Protein AF-A0AAQ0LYF4-F1 (afdb_monomer)

Solvent-accessible surface area (backbone atoms only — not comparable to full-atom values): 6355 Å² total; per-residue (Å²): 109,50,75,79,34,55,61,40,27,56,56,36,51,66,41,82,61,72,80,40,29,53,54,34,23,83,49,34,44,68,69,72,62,56,69,86,98,55,64,65,44,83,43,54,79,86,50,83,75,67,87,96,48,44,72,29,62,77,80,70,81,93,51,25,68,44,48,72,76,64,66,37,85,81,45,81,86,68,48,72,68,57,43,51,50,52,53,52,49,51,54,54,39,50,55,51,40,50,56,53,56,64,74,72,108

InterPro domains:
  IPR029058 Alpha/Beta hydrolase fold [G3DSA:3.40.50.1820] (1-105)
  IPR056304 Lipase-like, C-terminal domain [PF24708] (1-102)

Foldseek 3Di:
DQPVLVVQLVVQLPDPPNQRNPAQRNGGPVRVFDDPPFAEDADELPDQDDPRGHHGYDDDPPHHPVLLVPPSPVDPVRDPVNNVVVVVSVVSSVVSVVVVVVVVD

Organism: Staphylococcus xylosus (NCBI:txid1288)

Nearest PDB structures (foldseek):
  2hih-assembly1_A  TM=9.660E-01  e=9.471E-07  Staphylococcus hyicus
  6ksl-assembly1_B  TM=9.551E-01  e=8.866E-07  Staphylococcus aureus
  8s9r-assembly1_A  TM=9.690E-01  e=1.317E-06  Staphylococcus aureus USA100-CA-126
  8yib-assembly1_B  TM=9.689E-01  e=2.089E-06  Staphylococcus aureus

Secondary structure (DSSP, 8-state):
--TTHHHHHHHHTT-SSGGGS-BSSSSBHHHHH--TTS-EEE--TTSPP-TTSEEEPPP-TT--TTGGGT--TT-TTS-HHHHHHHHHHHHHHHHHHHHHHHHT-

Radius of gyration: 16.12 Å; Cα contacts (8 Å, |Δi|>4): 117; chains: 1; bounding box: 36×20×46 Å

Structure (mmCIF, N/CA/C/O backbone):
data_AF-A0AAQ0LYF4-F1
#
_entry.id   AF-A0AAQ0LYF4-F1
#
loop_
_atom_site.group_PDB
_atom_site.id
_atom_site.type_symbol
_atom_site.label_atom_id
_atom_site.label_alt_id
_atom_site.label_comp_id
_atom_site.label_asym_id
_atom_site.label_entity_id
_atom_site.label_seq_id
_atom_site.pdbx_PDB_ins_code
_atom_site.Cartn_x
_atom_site.Cartn_y
_atom_site.Cartn_z
_atom_site.occupancy
_atom_site.B_iso_or_equiv
_atom_site.auth_seq_id
_atom_site.auth_comp_id
_atom_site.auth_asym_id
_atom_site.auth_atom_id
_atom_site.pdbx_PDB_model_num
ATOM 1 N N . MET A 1 1 ? 9.386 0.848 -11.467 1.00 80.38 1 MET A N 1
ATOM 2 C CA . MET A 1 1 ? 9.029 -0.467 -12.052 1.00 80.38 1 MET A CA 1
ATOM 3 C C . MET A 1 1 ? 10.237 -1.364 -12.086 1.00 80.38 1 MET A C 1
ATOM 5 O O . MET A 1 1 ? 11.006 -1.337 -13.056 1.00 80.38 1 MET A O 1
ATOM 9 N N . PHE A 1 2 ? 10.320 -2.175 -11.037 1.00 86.56 2 PHE A N 1
ATOM 10 C CA . PHE A 1 2 ? 11.304 -3.215 -10.814 1.00 86.56 2 PHE A CA 1
ATOM 11 C C . PHE A 1 2 ? 11.516 -4.042 -12.080 1.00 86.56 2 PHE A C 1
ATOM 13 O O . PHE A 1 2 ? 10.563 -4.501 -12.716 1.00 86.56 2 PHE A O 1
ATOM 20 N N . ALA A 1 3 ? 12.776 -4.193 -12.497 1.00 84.56 3 ALA A N 1
ATOM 21 C CA . ALA A 1 3 ? 13.104 -4.676 -13.839 1.00 84.56 3 ALA A CA 1
ATOM 22 C C . ALA A 1 3 ? 12.448 -6.029 -14.206 1.00 84.56 3 ALA A C 1
ATOM 24 O O . ALA A 1 3 ? 11.894 -6.113 -15.306 1.00 84.56 3 ALA A O 1
ATOM 25 N N . PRO A 1 4 ? 12.404 -7.045 -13.318 1.00 86.88 4 PRO A N 1
ATOM 26 C CA . PRO A 1 4 ? 11.669 -8.289 -13.568 1.00 86.88 4 PRO A 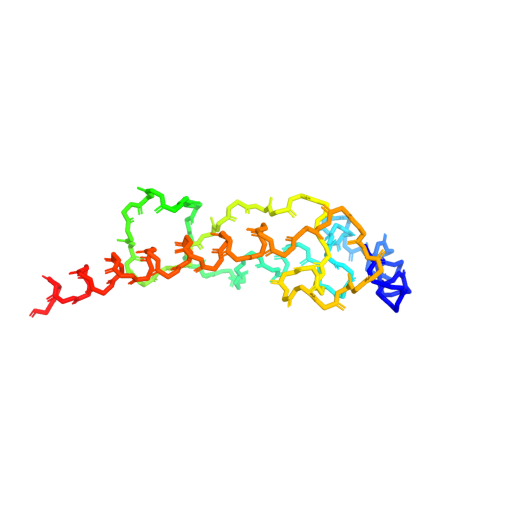CA 1
ATOM 27 C C . PRO A 1 4 ? 10.169 -8.099 -13.838 1.00 86.88 4 PRO A C 1
ATOM 29 O O . PRO A 1 4 ? 9.587 -8.815 -14.654 1.00 86.88 4 PRO A O 1
ATOM 32 N N . PHE A 1 5 ? 9.531 -7.111 -13.209 1.00 90.31 5 PHE A N 1
ATOM 33 C CA . PHE A 1 5 ? 8.098 -6.867 -13.365 1.00 90.31 5 PHE A CA 1
ATOM 34 C C . PHE A 1 5 ? 7.728 -6.226 -14.691 1.00 90.31 5 PHE A C 1
ATOM 36 O O . PHE A 1 5 ? 6.579 -6.343 -15.093 1.00 90.31 5 PHE A O 1
ATOM 43 N N . LYS A 1 6 ? 8.677 -5.656 -15.441 1.00 87.88 6 LYS A N 1
ATOM 44 C CA . LYS A 1 6 ? 8.397 -5.146 -16.793 1.00 87.88 6 LYS A CA 1
ATOM 45 C C . LYS A 1 6 ? 7.861 -6.237 -17.726 1.00 87.88 6 LYS A C 1
ATOM 47 O O . LYS A 1 6 ? 6.993 -5.968 -18.552 1.00 87.88 6 LYS A O 1
ATOM 52 N N . ILE A 1 7 ? 8.349 -7.473 -17.591 1.00 89.25 7 ILE A N 1
ATOM 53 C CA . ILE A 1 7 ? 7.876 -8.612 -18.394 1.00 89.25 7 ILE A CA 1
ATOM 54 C C . ILE A 1 7 ? 6.433 -8.964 -18.013 1.00 89.25 7 ILE A C 1
ATOM 56 O O . ILE A 1 7 ? 5.586 -9.121 -18.893 1.00 89.25 7 ILE A O 1
ATOM 60 N N . LEU A 1 8 ? 6.145 -9.036 -16.710 1.00 89.12 8 LEU A N 1
ATOM 61 C CA . LEU A 1 8 ? 4.805 -9.330 -16.195 1.00 89.12 8 LEU A CA 1
ATOM 62 C C . LEU A 1 8 ? 3.809 -8.215 -16.533 1.00 89.12 8 LEU A C 1
ATOM 64 O O . LEU A 1 8 ? 2.722 -8.505 -17.022 1.00 89.12 8 LEU A O 1
ATOM 68 N N . ALA A 1 9 ? 4.213 -6.952 -16.398 1.00 88.75 9 ALA A N 1
ATOM 69 C CA . ALA A 1 9 ? 3.415 -5.787 -16.761 1.00 88.75 9 ALA A CA 1
ATOM 70 C C . ALA A 1 9 ? 3.011 -5.817 -18.239 1.00 88.75 9 ALA A C 1
ATOM 72 O O . ALA A 1 9 ? 1.861 -5.553 -18.573 1.00 88.75 9 ALA A O 1
ATOM 73 N N . ASN A 1 10 ? 3.930 -6.196 -19.135 1.00 90.19 10 ASN A N 1
ATOM 74 C CA . ASN A 1 10 ? 3.622 -6.346 -20.558 1.00 90.19 10 ASN A CA 1
ATOM 75 C C . ASN A 1 10 ? 2.616 -7.476 -20.826 1.00 90.19 10 ASN A C 1
ATOM 77 O O . ASN A 1 10 ? 1.808 -7.366 -21.748 1.00 90.19 10 ASN A O 1
ATOM 81 N N . LEU A 1 11 ? 2.662 -8.562 -20.048 1.00 88.75 11 LEU A N 1
ATOM 82 C CA . LEU A 1 11 ? 1.691 -9.652 -20.144 1.00 88.75 11 LEU A CA 1
ATOM 83 C C . LEU A 1 11 ? 0.311 -9.206 -19.639 1.00 88.75 11 LEU A C 1
ATOM 85 O O . LEU A 1 11 ? -0.686 -9.406 -20.332 1.00 88.75 11 LEU A O 1
ATOM 89 N N . VAL A 1 12 ? 0.262 -8.562 -18.471 1.00 86.88 12 VAL A N 1
ATOM 90 C CA . VAL A 1 12 ? -0.962 -8.000 -17.882 1.00 86.88 12 VAL A CA 1
ATOM 91 C C . VAL A 1 12 ? -1.578 -6.946 -18.808 1.00 86.88 12 VAL A C 1
ATOM 93 O O . VAL A 1 12 ? -2.767 -7.001 -19.112 1.00 86.88 12 VAL A O 1
ATOM 96 N N . GLY A 1 13 ? -0.762 -6.057 -19.373 1.00 88.00 13 GLY A N 1
ATOM 97 C CA . GLY A 1 13 ? -1.187 -4.997 -20.290 1.00 88.00 13 GLY A CA 1
ATOM 98 C C . GLY A 1 13 ? -1.773 -5.484 -21.621 1.00 88.00 13 GLY A C 1
ATOM 99 O O . GLY A 1 13 ? -2.342 -4.691 -22.367 1.00 88.00 13 GLY A O 1
ATOM 100 N N . ARG A 1 14 ? -1.671 -6.781 -21.932 1.00 91.06 14 ARG A N 1
ATOM 101 C CA . ARG A 1 14 ? -2.287 -7.412 -23.114 1.00 91.06 14 ARG A CA 1
ATOM 102 C C . ARG A 1 14 ? -3.570 -8.176 -22.792 1.00 91.06 14 ARG A C 1
ATOM 104 O O . ARG A 1 14 ? -4.192 -8.719 -23.704 1.00 91.06 14 ARG A O 1
ATOM 111 N N . GLN A 1 15 ? -3.966 -8.236 -21.521 1.00 87.88 15 GLN A N 1
ATOM 112 C CA . GLN A 1 15 ? -5.179 -8.928 -21.102 1.00 87.88 15 GLN A CA 1
ATOM 113 C C . GLN A 1 15 ? -6.424 -8.245 -21.681 1.00 87.88 15 GLN A C 1
ATOM 115 O O . GLN A 1 15 ? -6.489 -7.021 -21.848 1.00 87.88 15 GLN A O 1
ATOM 120 N N . ASN A 1 16 ? -7.429 -9.068 -21.971 1.00 88.19 16 ASN A N 1
ATOM 121 C CA . ASN A 1 16 ? -8.785 -8.625 -22.245 1.00 88.19 16 ASN A CA 1
ATOM 122 C C . ASN A 1 16 ? -9.697 -9.110 -21.108 1.00 88.19 16 ASN A C 1
ATOM 124 O O . ASN A 1 16 ? -9.541 -10.248 -20.666 1.00 88.19 16 ASN A O 1
ATOM 128 N N . PRO A 1 17 ? -10.672 -8.296 -20.667 1.00 91.56 17 PRO A N 1
ATOM 129 C CA . PRO A 1 17 ? -10.997 -6.960 -21.180 1.00 91.56 17 PRO A CA 1
ATOM 130 C C . PRO A 1 17 ? -9.998 -5.870 -20.748 1.00 91.56 17 PRO A C 1
ATOM 132 O O . PRO A 1 17 ? -9.250 -6.050 -19.792 1.00 91.56 17 PRO A O 1
ATOM 135 N N . GLU A 1 18 ? -10.015 -4.721 -21.437 1.00 91.62 18 GLU A N 1
ATOM 136 C CA . GLU A 1 18 ? -9.089 -3.591 -21.217 1.00 91.62 18 GLU A CA 1
ATOM 137 C C . GLU A 1 18 ? -9.024 -3.109 -19.759 1.00 91.62 18 GLU A C 1
ATOM 139 O O . GLU A 1 18 ? -7.965 -2.696 -19.294 1.00 91.62 18 GLU A O 1
ATOM 144 N N . SER A 1 19 ? -10.109 -3.278 -18.996 1.00 91.19 19 SER A N 1
ATOM 145 C CA . SER A 1 19 ? -10.158 -2.963 -17.562 1.00 91.19 19 SER A CA 1
ATOM 146 C C . SER A 1 19 ? -9.140 -3.722 -16.693 1.00 91.19 19 SER A C 1
ATOM 148 O O . SER A 1 19 ? -9.035 -3.433 -15.508 1.00 91.19 19 SER A O 1
ATOM 150 N N . TRP A 1 20 ? -8.464 -4.743 -17.229 1.00 93.56 20 TRP A N 1
ATOM 151 C CA . TRP A 1 20 ? -7.448 -5.540 -16.525 1.00 93.56 20 TRP A CA 1
ATOM 152 C C . TRP A 1 20 ? -6.007 -5.146 -16.855 1.00 93.56 20 TRP A C 1
ATOM 154 O O . TRP A 1 20 ? -5.082 -5.756 -16.328 1.00 93.56 20 TRP A O 1
ATOM 164 N N . ARG A 1 21 ? -5.800 -4.164 -17.738 1.00 93.31 21 ARG A N 1
ATOM 165 C CA . ARG A 1 21 ? -4.465 -3.827 -18.245 1.00 93.31 21 ARG A CA 1
ATOM 166 C C . ARG A 1 21 ? -3.659 -2.924 -17.309 1.00 93.31 21 ARG A C 1
ATOM 168 O O . ARG A 1 21 ? -2.435 -2.978 -17.346 1.00 93.31 21 ARG A O 1
ATOM 175 N N . GLU A 1 22 ? -4.319 -2.098 -16.493 1.00 93.25 22 GLU A N 1
ATOM 176 C CA . GLU A 1 22 ? -3.654 -1.281 -15.464 1.00 93.25 22 GLU A CA 1
ATOM 177 C C . GLU A 1 22 ? -3.311 -2.156 -14.252 1.00 93.25 22 GLU A C 1
ATOM 179 O O . GLU A 1 22 ? -4.137 -2.958 -13.815 1.00 93.25 22 GLU A O 1
ATOM 184 N N . GLY A 1 23 ? -2.106 -2.000 -13.700 1.00 93.44 23 GLY A N 1
ATOM 185 C CA . GLY A 1 23 ? -1.619 -2.782 -12.566 1.00 93.44 23 GLY A CA 1
ATOM 186 C C . GLY A 1 23 ? -0.243 -2.333 -12.083 1.00 93.44 23 GLY A C 1
ATOM 187 O O . GLY A 1 23 ? 0.365 -1.427 -12.652 1.00 93.44 23 GLY A O 1
ATOM 188 N N . ASP A 1 24 ? 0.255 -2.992 -11.046 1.00 94.94 24 ASP A N 1
ATOM 189 C CA . ASP A 1 24 ? 1.526 -2.682 -10.373 1.00 94.94 24 ASP A CA 1
ATOM 190 C C . ASP A 1 24 ? 2.713 -3.519 -10.897 1.00 94.94 24 ASP A C 1
ATOM 192 O O . ASP A 1 24 ? 3.791 -3.560 -10.302 1.00 94.94 24 ASP A O 1
ATOM 196 N N . GLY A 1 25 ? 2.517 -4.181 -12.040 1.00 93.75 25 GLY A N 1
ATOM 197 C CA . GLY A 1 25 ? 3.443 -5.132 -12.641 1.00 93.75 25 GLY A CA 1
ATOM 198 C C . GLY A 1 25 ? 2.836 -6.534 -12.667 1.00 93.75 25 GLY A C 1
ATOM 199 O O . GLY A 1 25 ? 2.264 -6.913 -13.690 1.00 93.75 25 GLY A O 1
ATOM 200 N N . PRO A 1 26 ? 2.953 -7.315 -11.581 1.00 93.38 26 PRO A N 1
ATOM 201 C CA . PRO A 1 26 ? 2.362 -8.645 -11.489 1.00 93.38 26 PRO A CA 1
ATOM 202 C C . PRO A 1 26 ? 0.843 -8.640 -11.267 1.00 93.38 26 PRO A C 1
ATOM 204 O O . PRO A 1 26 ? 0.181 -9.581 -11.708 1.00 93.38 26 PRO A O 1
ATOM 207 N N . VAL A 1 27 ? 0.279 -7.627 -10.596 1.00 94.38 27 VAL A N 1
ATOM 208 C CA . VAL A 1 27 ? -1.127 -7.632 -10.172 1.00 94.38 27 VAL A CA 1
ATOM 209 C C . VAL A 1 27 ? -1.925 -6.551 -10.914 1.00 94.38 27 VAL A C 1
ATOM 211 O O . VAL A 1 27 ? -1.586 -5.367 -10.854 1.00 94.38 27 VAL A O 1
ATOM 214 N N . PRO A 1 28 ? -3.022 -6.915 -11.606 1.00 95.31 28 PRO A N 1
ATOM 215 C CA . PRO A 1 28 ? -3.964 -5.943 -12.153 1.00 95.31 28 PRO A CA 1
ATOM 216 C C . PRO A 1 28 ? -4.610 -5.104 -11.045 1.00 95.31 28 PRO A C 1
ATOM 218 O O . PRO A 1 28 ? -5.068 -5.657 -10.044 1.00 95.31 28 PRO A O 1
ATOM 221 N N . LEU A 1 29 ? -4.761 -3.794 -11.254 1.00 95.44 29 LEU A N 1
ATOM 222 C CA . LEU A 1 29 ? -5.353 -2.863 -10.287 1.00 95.44 29 LEU A CA 1
ATOM 223 C C . LEU A 1 29 ? -6.726 -3.351 -9.822 1.00 95.44 29 L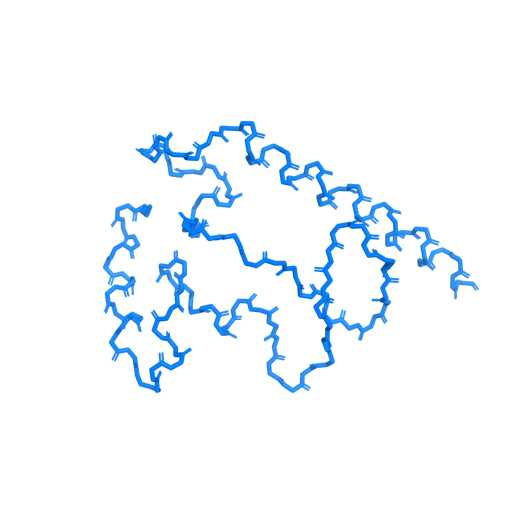EU A C 1
ATOM 225 O O . LEU A 1 29 ? -6.984 -3.429 -8.628 1.00 95.44 29 LEU A O 1
ATOM 229 N N . LYS A 1 30 ? -7.571 -3.789 -10.760 1.00 94.00 30 LYS A N 1
ATOM 230 C CA . LYS A 1 30 ? -8.901 -4.339 -10.469 1.00 94.00 30 LYS A CA 1
ATOM 231 C C . LYS A 1 30 ? -8.874 -5.514 -9.480 1.00 94.00 30 LYS A C 1
ATOM 233 O O . LYS A 1 30 ? -9.834 -5.696 -8.742 1.00 94.00 30 LYS A O 1
ATOM 238 N N . SER A 1 31 ? -7.792 -6.295 -9.466 1.00 95.25 31 SER A N 1
ATOM 239 C CA . SER A 1 31 ? -7.588 -7.399 -8.523 1.00 95.25 31 SER A CA 1
ATOM 240 C C . SER A 1 31 ? -7.054 -6.940 -7.164 1.00 95.25 31 SER A C 1
ATOM 242 O O . SER A 1 31 ? -7.275 -7.634 -6.177 1.00 95.25 31 SER A O 1
ATOM 244 N N . GLY A 1 32 ? -6.329 -5.820 -7.109 1.00 95.31 32 GLY A N 1
ATOM 245 C CA . GLY A 1 32 ? -5.706 -5.302 -5.889 1.00 95.31 32 GLY A CA 1
ATOM 246 C C . GLY A 1 32 ? -6.630 -4.463 -5.000 1.00 95.31 32 GLY A C 1
ATOM 247 O O . GLY A 1 32 ? -6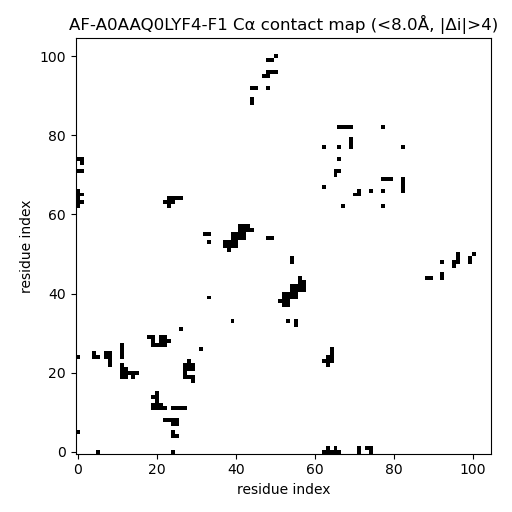.262 -4.180 -3.866 1.00 95.31 32 GLY A O 1
ATOM 248 N N . LEU A 1 33 ? -7.813 -4.063 -5.486 1.00 96.69 33 LEU A N 1
ATOM 249 C CA . LEU A 1 33 ? -8.740 -3.209 -4.729 1.00 96.69 33 LEU A CA 1
ATOM 250 C C . LEU A 1 33 ? -9.484 -3.980 -3.628 1.00 96.69 33 LEU A C 1
ATOM 252 O O . LEU A 1 33 ? -9.423 -3.612 -2.459 1.00 96.69 33 LEU A O 1
ATOM 256 N N . TYR A 1 34 ? -10.224 -5.026 -4.004 1.00 97.50 34 TYR A N 1
ATOM 257 C CA . TYR A 1 34 ? -11.007 -5.873 -3.098 1.00 97.50 34 TYR A CA 1
ATOM 258 C C . TYR A 1 34 ? -11.500 -7.133 -3.839 1.00 97.50 34 TYR A C 1
ATOM 260 O O . TYR A 1 34 ? -11.576 -7.138 -5.072 1.00 97.50 34 TYR A O 1
ATOM 268 N N . PRO A 1 35 ? -11.891 -8.209 -3.130 1.00 97.38 35 PRO A N 1
ATOM 269 C CA . PRO A 1 35 ? -12.480 -9.388 -3.763 1.00 97.38 35 PRO A CA 1
ATOM 270 C C . PRO A 1 35 ? -13.868 -9.099 -4.354 1.00 97.38 35 PRO A C 1
ATOM 272 O O . PRO A 1 35 ? -14.724 -8.505 -3.697 1.00 97.38 35 PRO A O 1
ATOM 275 N N . PHE A 1 36 ? -14.138 -9.583 -5.569 1.00 95.50 36 PHE A N 1
ATOM 276 C CA . PHE A 1 36 ? -15.421 -9.353 -6.244 1.00 95.50 36 PHE A CA 1
ATOM 277 C C . PHE A 1 36 ? -16.630 -9.796 -5.406 1.00 95.50 36 PHE A C 1
ATOM 279 O O . PHE A 1 36 ? -16.603 -10.827 -4.730 1.00 95.50 36 PHE A O 1
ATOM 286 N N . ASN A 1 37 ? -17.719 -9.025 -5.502 1.00 95.81 37 ASN A N 1
ATOM 287 C CA . ASN A 1 37 ? -18.985 -9.252 -4.794 1.00 95.81 37 ASN A CA 1
ATOM 288 C C . ASN A 1 37 ? -18.876 -9.218 -3.256 1.00 95.81 37 ASN A C 1
ATOM 290 O O . ASN A 1 37 ? -19.734 -9.771 -2.566 1.00 95.81 37 ASN A O 1
ATOM 294 N N . LYS A 1 38 ? -17.830 -8.593 -2.701 1.00 97.75 38 LYS A N 1
ATOM 295 C CA . LYS A 1 38 ? -17.709 -8.323 -1.263 1.00 97.75 38 LYS A CA 1
ATOM 296 C C . LYS A 1 38 ? -18.045 -6.860 -0.944 1.00 97.75 38 LYS A C 1
ATOM 298 O O . LYS A 1 38 ? -17.798 -5.988 -1.783 1.00 97.75 38 LYS A O 1
ATOM 303 N N . PRO A 1 39 ? -18.623 -6.586 0.244 1.00 98.00 39 PRO A N 1
ATOM 304 C CA . PRO A 1 39 ? -18.902 -5.222 0.672 1.00 98.00 39 PRO A CA 1
ATOM 305 C C . PRO A 1 39 ? -17.589 -4.448 0.783 1.00 98.00 39 PRO A C 1
ATOM 307 O O . PRO A 1 39 ? -16.615 -4.941 1.355 1.00 98.00 39 PRO A O 1
ATOM 310 N N . HIS A 1 40 ? -17.568 -3.253 0.210 1.00 97.69 40 HIS A N 1
ATOM 311 C CA . HIS A 1 40 ? -16.401 -2.387 0.180 1.00 97.69 40 HIS A CA 1
ATOM 312 C C . HIS A 1 40 ? -16.841 -0.926 0.198 1.00 97.69 40 HIS A C 1
ATOM 314 O O . HIS A 1 40 ? -17.987 -0.608 -0.131 1.00 97.69 40 HIS A O 1
ATOM 320 N N . LYS A 1 41 ? -15.921 -0.050 0.587 1.00 97.94 41 LYS A N 1
ATOM 321 C CA . LYS A 1 41 ? -16.116 1.395 0.605 1.00 97.94 41 LYS A CA 1
ATOM 322 C C . LYS A 1 41 ? -14.776 2.078 0.382 1.00 97.94 41 LYS A C 1
ATOM 324 O O . LYS A 1 41 ? -13.785 1.674 0.986 1.00 97.94 41 LYS A O 1
ATOM 329 N N . ASP A 1 42 ? -14.763 3.112 -0.448 1.00 98.00 42 ASP A N 1
ATOM 330 C CA . ASP A 1 42 ? -13.586 3.963 -0.600 1.00 98.00 42 ASP A CA 1
ATOM 331 C C . ASP A 1 42 ? -13.372 4.774 0.683 1.00 98.00 42 ASP A C 1
ATOM 333 O O . ASP A 1 42 ? -14.304 5.394 1.206 1.00 98.00 42 ASP A O 1
ATOM 337 N N . ILE A 1 43 ? -12.147 4.744 1.203 1.00 97.75 43 ILE A N 1
ATOM 338 C CA . ILE A 1 43 ? -11.758 5.407 2.449 1.00 97.75 43 ILE A CA 1
ATOM 339 C C . ILE A 1 43 ? -10.406 6.102 2.297 1.00 97.75 43 ILE A C 1
ATOM 341 O O . ILE A 1 43 ? -9.688 5.934 1.314 1.00 97.75 43 ILE A O 1
ATOM 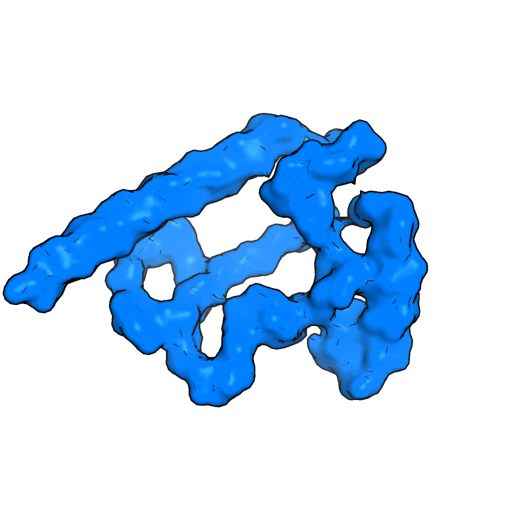345 N N . THR A 1 44 ? -10.045 6.864 3.316 1.00 97.38 44 THR A N 1
ATOM 346 C CA . THR A 1 44 ? -8.750 7.520 3.498 1.00 97.38 44 THR A CA 1
ATOM 347 C C . THR A 1 44 ? -8.247 7.271 4.923 1.00 97.38 44 THR A C 1
ATOM 349 O O . THR A 1 44 ? -8.997 6.792 5.773 1.00 97.38 44 THR A O 1
ATOM 352 N N . PHE A 1 45 ? -6.990 7.609 5.223 1.00 96.19 45 PHE A N 1
ATOM 353 C CA . PHE A 1 45 ? -6.426 7.420 6.569 1.00 96.19 45 PHE A CA 1
ATOM 354 C C . PHE A 1 45 ? -7.125 8.242 7.669 1.00 96.19 45 PHE A C 1
ATOM 356 O O . PHE A 1 45 ? -7.040 7.879 8.836 1.00 96.19 45 PHE A O 1
ATOM 363 N N . ASP A 1 46 ? -7.825 9.319 7.312 1.00 95.69 46 ASP A N 1
ATOM 364 C CA . ASP A 1 46 ? -8.650 10.150 8.202 1.00 95.69 46 ASP A CA 1
ATOM 365 C C . ASP A 1 46 ? -10.118 9.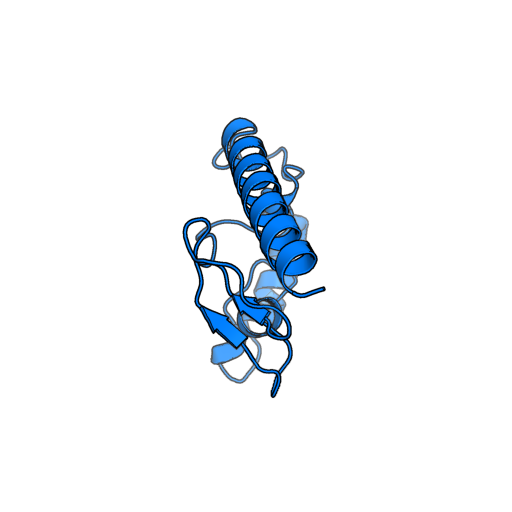693 8.287 1.00 95.69 46 ASP A C 1
ATOM 367 O O . ASP A 1 46 ? -10.895 10.223 9.082 1.00 95.69 46 ASP A O 1
ATOM 371 N N . SER A 1 47 ? -10.516 8.695 7.493 1.00 96.62 47 SER A N 1
ATOM 372 C CA . SER A 1 47 ? -11.858 8.119 7.566 1.00 96.62 47 SER A CA 1
ATOM 373 C C . SER A 1 47 ? -12.049 7.326 8.860 1.00 96.62 47 SER A C 1
ATOM 375 O O . SER A 1 47 ? -11.171 6.574 9.281 1.00 96.62 47 SER A O 1
ATOM 377 N N . LYS A 1 48 ? -13.243 7.413 9.459 1.00 95.50 48 LYS A N 1
ATOM 378 C CA . LYS A 1 48 ? -13.612 6.549 10.587 1.00 95.50 48 LYS A CA 1
ATOM 379 C C . LYS A 1 48 ? -13.650 5.079 10.127 1.00 95.50 48 LYS A C 1
ATOM 381 O O . LYS A 1 48 ? -14.355 4.794 9.158 1.00 95.50 48 LYS A O 1
ATOM 386 N N . PRO A 1 49 ? -12.964 4.146 10.812 1.00 95.94 49 PRO A N 1
ATOM 387 C CA . PRO A 1 49 ? -13.020 2.733 10.457 1.00 95.94 49 PRO A CA 1
ATOM 388 C C . PRO A 1 49 ? -14.423 2.131 10.581 1.00 95.94 49 PRO A C 1
ATOM 390 O O . PRO A 1 49 ? -15.150 2.401 11.539 1.00 95.94 49 PRO A O 1
ATOM 393 N N . GLU A 1 50 ? -14.774 1.268 9.627 1.00 95.88 50 GLU A N 1
ATOM 394 C CA . G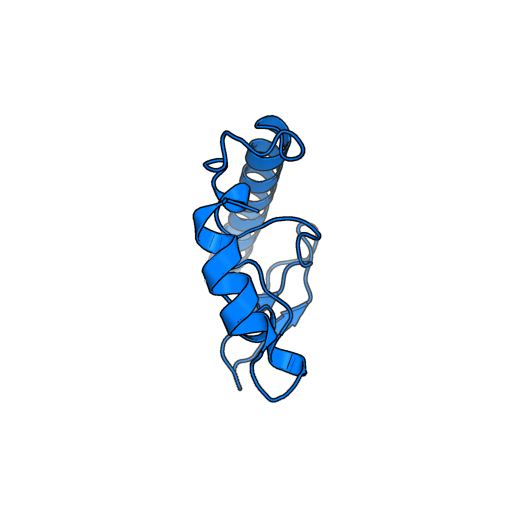LU A 1 50 ? -16.017 0.492 9.608 1.00 95.88 50 GLU A CA 1
ATOM 395 C C . GLU A 1 50 ? -15.676 -1.002 9.550 1.00 95.88 50 GLU A C 1
ATOM 397 O O . GLU A 1 50 ? -14.966 -1.458 8.654 1.00 95.88 50 GLU A O 1
ATOM 402 N N . LEU A 1 51 ? -16.163 -1.772 10.525 1.00 95.81 51 LEU A N 1
ATOM 403 C CA . LEU A 1 51 ? -15.894 -3.208 10.612 1.00 95.81 51 LEU A CA 1
ATOM 404 C C . LEU A 1 51 ? -16.770 -3.998 9.628 1.00 95.81 51 LEU A C 1
ATOM 406 O O . LEU A 1 51 ? -17.923 -3.652 9.384 1.00 95.81 51 LEU A O 1
ATOM 410 N N . GLY A 1 52 ? -16.241 -5.109 9.108 1.00 95.94 52 GLY A N 1
ATOM 411 C CA . GLY A 1 52 ? -17.003 -6.056 8.281 1.00 95.94 52 GLY A CA 1
ATOM 412 C C . GLY A 1 52 ? -17.075 -5.732 6.782 1.00 95.94 52 GLY A C 1
ATOM 413 O O . GLY A 1 52 ? -17.804 -6.409 6.057 1.00 95.94 52 GLY A O 1
ATOM 414 N N . LEU A 1 53 ? -16.312 -4.750 6.297 1.00 96.56 53 LEU A N 1
ATOM 415 C CA . LEU A 1 53 ? -16.187 -4.426 4.872 1.00 96.56 53 LEU A CA 1
ATOM 416 C C . LEU A 1 53 ? -14.735 -4.125 4.478 1.00 96.56 53 LEU A C 1
ATOM 418 O O . LEU A 1 53 ? -13.887 -3.879 5.333 1.00 96.56 53 LEU A O 1
ATOM 422 N N . TRP A 1 54 ? -14.449 -4.147 3.176 1.00 98.12 54 TRP A N 1
ATOM 423 C CA . TRP A 1 54 ? -13.143 -3.765 2.632 1.00 98.12 54 TRP A CA 1
ATOM 424 C C . TRP A 1 54 ? -13.029 -2.243 2.504 1.00 98.12 54 TRP A C 1
ATOM 426 O O . TRP A 1 54 ? -13.699 -1.637 1.668 1.00 98.12 54 TRP A O 1
ATOM 436 N N . GLY A 1 55 ? -12.169 -1.628 3.317 1.00 97.62 55 GLY A N 1
ATO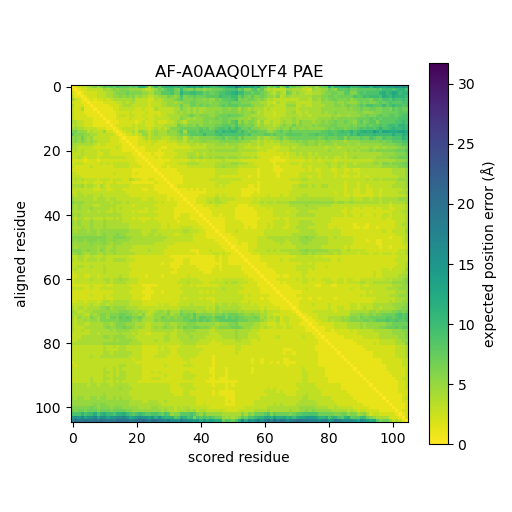M 437 C CA . GLY A 1 55 ? -11.783 -0.227 3.164 1.00 97.62 55 GLY A CA 1
ATOM 438 C C . GLY A 1 55 ? -10.781 -0.060 2.022 1.00 97.62 55 GLY A C 1
ATOM 439 O O . GLY A 1 55 ? -9.613 -0.418 2.165 1.00 97.62 55 GLY A O 1
ATOM 440 N N . VAL A 1 56 ? -11.233 0.466 0.886 1.00 97.94 56 VAL A N 1
ATOM 441 C CA . VAL A 1 56 ? -10.415 0.646 -0.318 1.00 97.94 56 VAL A CA 1
ATOM 442 C C . VAL A 1 56 ? -9.675 1.977 -0.218 1.00 97.94 56 VAL A C 1
ATOM 444 O O . VAL A 1 56 ? -10.276 3.045 -0.309 1.00 97.94 56 VAL A O 1
ATOM 447 N N . MET A 1 57 ? -8.363 1.912 0.003 1.00 97.62 57 MET A N 1
ATOM 448 C CA . MET A 1 57 ? -7.503 3.097 0.083 1.00 97.62 57 MET A CA 1
ATOM 449 C C . MET A 1 57 ? -7.205 3.678 -1.311 1.00 97.62 57 MET A C 1
ATOM 451 O O . MET A 1 57 ? -7.235 2.943 -2.306 1.00 97.62 57 MET A O 1
ATOM 455 N N . PRO A 1 58 ? -6.852 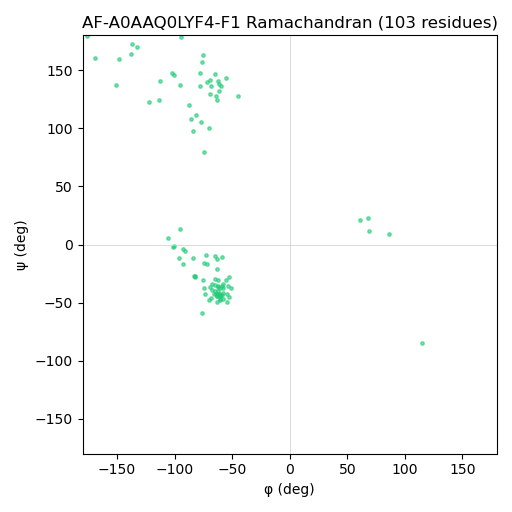4.975 -1.416 1.00 97.00 58 PRO A N 1
ATOM 456 C CA . PRO A 1 58 ? -6.513 5.586 -2.694 1.00 97.00 58 PRO A CA 1
ATOM 457 C C . PRO A 1 58 ? -5.322 4.883 -3.353 1.00 97.00 58 PRO A C 1
ATOM 459 O O . PRO A 1 58 ? -4.311 4.599 -2.711 1.00 97.00 58 PRO A O 1
ATOM 462 N N . THR A 1 59 ? -5.416 4.631 -4.660 1.00 96.38 59 THR A N 1
ATOM 463 C CA . THR A 1 59 ? -4.334 3.985 -5.412 1.00 96.38 59 THR A CA 1
ATOM 464 C C . THR A 1 59 ? -3.072 4.850 -5.422 1.00 96.38 59 THR A C 1
ATOM 466 O O . THR A 1 59 ? -3.092 5.985 -5.906 1.00 96.38 59 THR A O 1
ATOM 469 N N . LEU A 1 60 ? -1.947 4.288 -4.977 1.00 95.88 60 LEU A N 1
ATOM 470 C CA . LEU A 1 60 ? -0.632 4.923 -5.075 1.00 95.88 60 LEU A CA 1
ATOM 471 C C . LEU A 1 60 ? -0.169 4.953 -6.538 1.00 95.88 60 LEU A C 1
ATOM 473 O O . LEU A 1 60 ? 0.286 3.958 -7.099 1.00 95.88 60 LEU A O 1
ATOM 477 N N . LYS A 1 61 ? -0.315 6.106 -7.195 1.00 94.12 61 LYS A N 1
ATOM 478 C CA . LYS A 1 61 ? 0.043 6.252 -8.611 1.00 94.12 61 LYS A CA 1
ATOM 479 C C . LYS A 1 61 ? 1.559 6.236 -8.812 1.00 94.12 61 LYS A C 1
ATOM 481 O O . LYS A 1 61 ? 2.296 6.894 -8.083 1.00 94.12 61 LYS A O 1
ATOM 486 N N . ASN A 1 62 ? 2.000 5.558 -9.874 1.00 92.31 62 ASN A N 1
ATOM 487 C CA . ASN A 1 62 ? 3.404 5.388 -10.285 1.00 92.31 62 ASN A CA 1
ATOM 488 C C . ASN A 1 62 ? 4.277 4.507 -9.374 1.00 92.31 62 ASN A C 1
ATOM 490 O O . ASN A 1 62 ? 5.498 4.490 -9.572 1.00 92.31 62 ASN A O 1
ATOM 494 N N . TRP A 1 63 ? 3.656 3.783 -8.441 1.00 95.94 63 TRP A N 1
ATOM 495 C CA . TRP A 1 63 ? 4.288 2.747 -7.629 1.00 95.94 63 TRP A CA 1
ATOM 496 C C . TRP A 1 63 ? 4.062 1.379 -8.274 1.00 95.94 63 TRP A C 1
ATOM 498 O O . TRP A 1 63 ? 2.966 1.090 -8.758 1.00 95.94 63 TRP A O 1
ATOM 508 N N . ASP A 1 64 ? 5.103 0.560 -8.303 1.00 94.81 64 ASP A N 1
ATOM 509 C CA . ASP A 1 64 ? 5.013 -0.861 -8.622 1.00 94.81 64 ASP A CA 1
ATOM 510 C C . ASP A 1 64 ? 4.889 -1.725 -7.354 1.00 94.81 64 ASP A C 1
ATOM 512 O O . ASP A 1 64 ? 4.887 -1.234 -6.224 1.00 94.81 64 ASP A O 1
ATOM 516 N N . HIS A 1 65 ? 4.780 -3.037 -7.546 1.00 95.88 65 HIS A N 1
ATOM 517 C CA . HIS A 1 65 ? 4.566 -3.981 -6.455 1.00 95.88 65 HIS A CA 1
ATOM 518 C C . HIS A 1 65 ? 5.738 -4.070 -5.448 1.00 95.88 65 HIS A C 1
ATOM 520 O O . HIS A 1 65 ? 5.505 -4.327 -4.269 1.00 95.88 65 HIS A O 1
ATOM 526 N N . MET A 1 66 ? 6.991 -3.836 -5.866 1.00 94.94 66 MET A N 1
ATOM 527 C CA . MET A 1 66 ? 8.158 -3.809 -4.966 1.00 94.94 66 MET A CA 1
ATOM 528 C C . MET A 1 66 ? 8.341 -2.464 -4.264 1.00 94.94 66 MET A C 1
ATOM 530 O O . MET A 1 66 ? 8.914 -2.429 -3.171 1.00 94.94 66 MET A O 1
ATOM 534 N N . ASP A 1 67 ? 7.874 -1.370 -4.870 1.00 95.06 67 ASP A N 1
ATOM 535 C CA . ASP A 1 67 ? 7.951 -0.029 -4.284 1.00 95.06 67 ASP A CA 1
ATOM 536 C C . ASP A 1 67 ? 7.252 0.024 -2.916 1.00 95.06 67 ASP A C 1
ATOM 538 O O . ASP A 1 67 ? 7.763 0.646 -1.983 1.00 95.06 67 ASP A O 1
ATOM 542 N N . LEU A 1 68 ? 6.132 -0.701 -2.766 1.00 94.06 68 LEU A N 1
ATOM 543 C CA . LEU A 1 68 ? 5.371 -0.819 -1.512 1.00 94.06 68 LEU A CA 1
ATOM 544 C C . LEU A 1 68 ? 6.228 -1.267 -0.324 1.00 94.06 68 LEU A C 1
ATOM 546 O O . LEU A 1 68 ? 6.016 -0.801 0.792 1.00 94.06 68 LEU A O 1
ATOM 550 N N . VAL A 1 69 ? 7.199 -2.149 -0.564 1.00 92.88 69 VAL A N 1
ATOM 551 C CA . VAL A 1 69 ? 8.092 -2.702 0.467 1.00 92.88 69 VAL A CA 1
ATOM 552 C C . VAL A 1 69 ? 9.506 -2.113 0.402 1.00 92.88 69 VAL A C 1
ATOM 554 O O . VAL A 1 69 ? 10.394 -2.555 1.126 1.00 92.88 69 VAL A O 1
ATOM 557 N N . GLY A 1 70 ? 9.734 -1.118 -0.463 1.00 90.38 70 GLY A N 1
ATOM 558 C CA . GLY A 1 70 ? 11.017 -0.428 -0.603 1.00 90.38 70 GLY A CA 1
ATOM 559 C C . GLY A 1 70 ? 12.152 -1.285 -1.172 1.00 90.38 70 GLY A C 1
ATOM 560 O O . GLY A 1 70 ? 13.319 -0.987 -0.922 1.00 90.38 70 GLY A O 1
ATOM 561 N N . TRP A 1 71 ? 11.837 -2.357 -1.907 1.00 90.62 71 TRP A N 1
ATOM 562 C CA . TRP A 1 71 ? 12.849 -3.314 -2.375 1.00 90.62 71 TRP A CA 1
ATOM 563 C C . TRP A 1 71 ? 13.336 -3.051 -3.811 1.00 90.62 71 TRP A C 1
ATOM 565 O O . TRP A 1 71 ? 14.369 -3.591 -4.212 1.00 90.62 71 TRP A O 1
ATOM 575 N N . ASP A 1 72 ? 12.678 -2.178 -4.583 1.00 88.88 72 ASP A N 1
ATOM 576 C CA . ASP A 1 72 ? 13.263 -1.687 -5.838 1.00 88.88 72 ASP A CA 1
ATOM 577 C C . ASP A 1 72 ? 14.383 -0.672 -5.550 1.00 88.88 72 ASP A C 1
ATOM 579 O O . ASP A 1 72 ? 14.216 0.542 -5.644 1.00 88.88 72 ASP A O 1
ATOM 583 N N . LEU A 1 73 ? 15.568 -1.186 -5.206 1.00 85.50 73 LEU A N 1
ATOM 584 C CA . LEU A 1 73 ? 16.756 -0.379 -4.902 1.00 85.50 73 LEU A CA 1
ATOM 585 C C . LEU A 1 73 ? 17.245 0.457 -6.097 1.00 85.50 73 LEU A C 1
ATOM 587 O O . LEU A 1 73 ? 18.103 1.325 -5.931 1.00 85.50 73 LEU A O 1
ATOM 591 N N . THR A 1 74 ? 16.737 0.182 -7.301 1.00 87.75 74 THR A N 1
ATOM 592 C CA . THR A 1 74 ? 17.091 0.919 -8.517 1.00 87.75 74 THR A CA 1
ATOM 593 C C . THR A 1 74 ? 16.138 2.078 -8.803 1.00 87.75 74 THR A C 1
ATOM 595 O O . THR A 1 74 ? 16.497 2.988 -9.559 1.00 87.75 74 THR A O 1
ATOM 598 N N . ASP A 1 75 ? 14.957 2.103 -8.178 1.00 89.81 75 ASP A N 1
ATOM 599 C CA . ASP A 1 75 ? 13.987 3.174 -8.359 1.00 89.81 75 ASP A CA 1
ATOM 600 C C . ASP A 1 75 ? 14.291 4.368 -7.451 1.00 89.81 75 ASP A C 1
ATOM 602 O O . ASP A 1 75 ? 13.926 4.446 -6.281 1.00 89.81 75 ASP A O 1
ATOM 606 N N . THR A 1 76 ? 14.954 5.371 -8.019 1.00 91.44 76 THR A N 1
ATOM 607 C CA . THR A 1 76 ? 15.285 6.594 -7.279 1.00 91.44 76 THR A CA 1
ATOM 608 C C . THR A 1 76 ? 14.079 7.500 -7.014 1.00 91.44 76 THR A C 1
ATOM 610 O O . THR A 1 76 ? 14.226 8.469 -6.261 1.00 91.44 76 THR A O 1
ATOM 613 N N . ARG A 1 77 ? 12.904 7.239 -7.605 1.00 94.38 77 ARG A N 1
ATOM 614 C CA . ARG A 1 77 ? 11.690 8.051 -7.404 1.00 94.38 77 ARG A CA 1
ATOM 615 C C . ARG A 1 77 ? 11.080 7.773 -6.035 1.00 94.38 77 ARG A C 1
ATOM 617 O O . ARG A 1 77 ? 10.619 8.707 -5.380 1.00 94.38 77 ARG A O 1
ATOM 624 N N . ILE A 1 78 ? 11.126 6.517 -5.594 1.00 94.31 78 ILE A N 1
ATOM 625 C CA . ILE A 1 78 ? 10.612 6.093 -4.294 1.00 94.31 78 ILE A CA 1
ATOM 626 C C . ILE A 1 78 ? 11.710 6.256 -3.249 1.00 94.31 78 ILE A C 1
ATOM 628 O O . ILE A 1 78 ? 12.806 5.712 -3.353 1.00 94.31 78 ILE A O 1
ATOM 632 N N . LYS A 1 79 ? 11.445 7.086 -2.238 1.00 94.12 79 LYS A N 1
ATOM 633 C CA . LYS A 1 79 ? 12.406 7.359 -1.163 1.00 94.12 79 LYS A CA 1
ATOM 634 C C . LYS A 1 79 ? 12.052 6.541 0.080 1.00 94.12 79 LYS A C 1
ATOM 636 O O . LYS A 1 79 ? 10.866 6.454 0.394 1.00 94.12 79 LYS A O 1
ATOM 641 N N . PRO A 1 80 ? 13.038 6.081 0.875 1.00 92.69 80 PRO A N 1
ATOM 642 C CA . PRO A 1 80 ? 12.774 5.359 2.124 1.00 92.69 80 PRO A CA 1
ATOM 643 C C . PRO A 1 80 ? 11.792 6.077 3.061 1.00 92.69 80 PRO A C 1
ATOM 645 O O . PRO A 1 80 ? 10.914 5.449 3.638 1.00 92.69 80 PRO A O 1
ATOM 648 N N . LYS A 1 81 ? 11.864 7.414 3.140 1.00 95.19 81 LYS A N 1
ATOM 649 C CA . LYS A 1 81 ? 10.930 8.233 3.933 1.00 95.19 81 LYS A CA 1
ATOM 650 C C . LYS A 1 81 ? 9.465 8.148 3.480 1.00 95.19 81 LYS A C 1
ATOM 652 O O . LYS A 1 81 ? 8.577 8.335 4.296 1.00 95.19 81 LYS A O 1
ATOM 657 N N . MET A 1 82 ? 9.210 7.920 2.188 1.00 95.69 82 MET A N 1
ATOM 658 C CA . MET A 1 82 ? 7.848 7.800 1.652 1.00 95.69 82 MET A CA 1
ATOM 659 C C . MET A 1 82 ? 7.238 6.466 2.068 1.00 95.69 82 MET A C 1
ATOM 661 O O . MET A 1 82 ? 6.093 6.430 2.498 1.00 95.69 82 MET A O 1
ATOM 665 N N . VAL A 1 83 ? 8.033 5.394 1.984 1.00 96.12 83 VAL A N 1
ATOM 666 C CA . VAL A 1 83 ? 7.645 4.059 2.450 1.00 96.12 83 VAL A CA 1
ATOM 667 C C . VAL A 1 83 ? 7.411 4.093 3.960 1.00 96.12 83 VAL A C 1
ATOM 669 O O . VAL A 1 83 ? 6.339 3.710 4.410 1.00 96.12 83 VAL A O 1
ATOM 672 N N . LEU A 1 84 ? 8.346 4.651 4.739 1.00 96.50 84 LEU A N 1
ATOM 673 C CA . LEU A 1 84 ? 8.173 4.821 6.185 1.00 96.50 84 LEU A CA 1
ATOM 674 C C . LEU A 1 84 ? 6.881 5.582 6.523 1.00 96.50 84 LEU A C 1
ATOM 676 O O . LEU A 1 84 ? 6.082 5.086 7.308 1.00 96.50 84 LEU A O 1
ATOM 680 N N . GLY A 1 85 ? 6.638 6.728 5.877 1.00 97.06 85 GLY A N 1
ATOM 681 C CA . GLY A 1 85 ? 5.429 7.521 6.111 1.00 97.06 85 GLY A CA 1
ATOM 682 C C . GLY A 1 85 ? 4.131 6.774 5.781 1.00 97.06 85 GLY A C 1
ATOM 683 O O . GLY A 1 85 ? 3.158 6.894 6.520 1.00 97.06 85 GLY A O 1
ATOM 684 N N . LEU A 1 86 ? 4.116 5.954 4.722 1.00 96.88 86 LEU A N 1
ATOM 685 C CA . LEU A 1 86 ? 2.976 5.085 4.406 1.00 96.88 86 LEU A CA 1
ATOM 686 C C . LEU A 1 86 ? 2.706 4.085 5.541 1.00 96.88 86 LEU A C 1
ATOM 688 O O . LEU A 1 86 ? 1.562 3.927 5.967 1.00 96.88 86 LEU A O 1
ATOM 692 N N . TYR A 1 87 ? 3.749 3.422 6.047 1.00 97.56 87 TYR A N 1
ATOM 693 C CA . TYR A 1 87 ? 3.611 2.460 7.142 1.00 97.56 87 TYR A CA 1
ATOM 694 C C . TYR A 1 87 ? 3.219 3.122 8.469 1.00 97.56 87 TYR A C 1
ATOM 696 O O . TYR A 1 87 ? 2.436 2.544 9.219 1.00 97.56 87 TYR A O 1
ATOM 704 N N . GLU A 1 88 ? 3.685 4.341 8.745 1.00 98.19 88 GLU A N 1
ATOM 705 C CA . GLU A 1 88 ? 3.234 5.133 9.897 1.00 98.19 88 GLU A CA 1
ATOM 706 C C . GLU A 1 88 ? 1.740 5.477 9.790 1.00 98.19 88 GLU A C 1
ATOM 708 O O . GLU A 1 88 ? 0.996 5.314 10.757 1.00 98.19 88 GLU A O 1
ATOM 713 N N . GLN A 1 89 ? 1.265 5.890 8.609 1.00 97.75 89 GLN A N 1
ATOM 714 C CA . GLN A 1 89 ? -0.160 6.145 8.371 1.00 97.75 89 GLN A CA 1
ATOM 715 C C . GLN A 1 89 ? -1.013 4.881 8.538 1.00 97.75 89 GLN A C 1
ATOM 717 O O . GLN A 1 89 ? -2.067 4.935 9.174 1.00 97.75 89 GLN A O 1
ATOM 722 N N . LEU A 1 90 ? -0.544 3.740 8.021 1.00 97.44 90 LEU A N 1
ATOM 723 C CA . LEU A 1 90 ? -1.198 2.443 8.207 1.00 97.44 90 LEU A CA 1
ATOM 724 C C . LEU A 1 90 ? -1.284 2.063 9.687 1.00 97.44 90 LEU A C 1
ATOM 726 O O . LEU A 1 90 ? -2.359 1.699 10.154 1.00 97.44 90 LEU A O 1
ATOM 730 N N . ALA A 1 91 ? -0.183 2.183 10.433 1.00 98.00 91 ALA A N 1
ATOM 731 C CA . ALA A 1 91 ? -0.156 1.877 11.861 1.00 98.00 91 ALA A CA 1
ATOM 732 C C . ALA A 1 91 ? -1.120 2.771 12.660 1.00 98.00 91 ALA A C 1
ATOM 734 O O . ALA A 1 91 ? -1.869 2.276 13.501 1.00 98.00 91 ALA A O 1
ATOM 735 N N . ASN A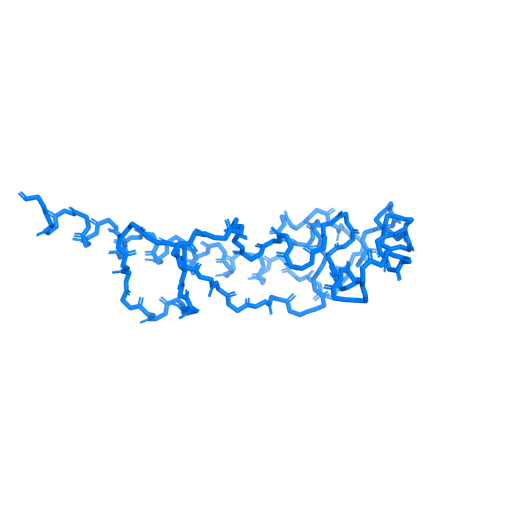 1 92 ? -1.165 4.070 12.351 1.00 98.00 92 ASN A N 1
ATOM 736 C CA . ASN A 1 92 ? -2.098 5.002 12.986 1.00 98.00 92 ASN A CA 1
ATOM 737 C C . ASN A 1 92 ? -3.560 4.644 12.686 1.00 98.00 92 ASN A C 1
ATOM 739 O O . ASN A 1 92 ? -4.383 4.610 13.598 1.00 98.00 92 ASN A O 1
ATOM 743 N N . TYR A 1 93 ? -3.884 4.320 11.432 1.00 97.88 93 TYR A N 1
ATOM 744 C CA . TYR A 1 93 ? -5.232 3.891 11.058 1.00 97.88 93 TYR A CA 1
ATOM 745 C C . TYR A 1 93 ? -5.640 2.588 11.756 1.00 97.88 93 TYR A C 1
ATOM 747 O O . TYR A 1 93 ? -6.765 2.474 12.237 1.00 97.88 93 TYR A O 1
ATOM 755 N N . LEU A 1 94 ? -4.720 1.625 11.878 1.00 97.19 94 LEU A N 1
ATOM 756 C CA . LEU A 1 94 ? -4.968 0.386 12.618 1.00 97.19 94 LEU A CA 1
ATOM 757 C C . LEU A 1 94 ? -5.259 0.645 14.104 1.00 97.19 94 LEU A C 1
ATOM 759 O O . LEU A 1 94 ? -6.147 0.002 14.656 1.00 97.19 94 LEU A O 1
ATOM 763 N N . SER A 1 95 ? -4.611 1.631 14.732 1.00 97.62 95 SER A N 1
ATOM 764 C CA . SER A 1 95 ? -4.945 2.030 16.107 1.00 97.62 95 SER A CA 1
ATOM 765 C C . SER A 1 95 ? -6.381 2.561 16.235 1.00 97.62 95 SER A C 1
ATOM 767 O O . SER A 1 95 ? -7.063 2.283 17.220 1.00 97.62 95 SER A O 1
ATOM 769 N N . GLU A 1 96 ? -6.896 3.278 15.232 1.00 97.31 96 GLU A N 1
ATOM 770 C CA . GLU A 1 96 ? -8.307 3.690 15.220 1.00 97.31 96 GLU A CA 1
ATOM 771 C C . GLU A 1 96 ? -9.257 2.497 15.030 1.00 97.31 96 GLU A C 1
ATOM 773 O O . GLU A 1 96 ? -10.325 2.452 15.646 1.00 97.31 96 GLU A O 1
ATOM 778 N N . VAL A 1 97 ? -8.872 1.505 14.217 1.00 96.50 97 VAL A N 1
ATOM 779 C CA . VAL A 1 97 ? -9.639 0.256 14.053 1.00 96.50 97 VAL A CA 1
ATOM 780 C C . VAL A 1 97 ? -9.759 -0.472 15.394 1.00 96.50 97 VAL A C 1
ATOM 782 O O . VAL A 1 97 ? -10.852 -0.914 15.750 1.00 96.50 97 VAL A O 1
ATOM 785 N N . GLU A 1 98 ? -8.667 -0.556 16.160 1.00 96.81 98 GLU A N 1
ATOM 786 C CA . GLU A 1 98 ? -8.651 -1.171 17.492 1.00 96.81 98 GLU A CA 1
ATOM 787 C C . GLU A 1 98 ? -9.641 -0.488 18.445 1.00 96.81 98 GLU A C 1
ATOM 789 O O . GLU A 1 98 ? -10.474 -1.167 19.046 1.00 96.81 98 GLU A O 1
ATOM 794 N N . LYS A 1 99 ? -9.647 0.851 18.504 1.00 96.88 99 LYS A N 1
ATOM 795 C CA . LYS A 1 99 ? -10.596 1.619 19.335 1.00 96.88 99 LYS A CA 1
ATOM 796 C C . LYS A 1 99 ? -12.055 1.341 18.965 1.00 96.88 99 LYS A C 1
ATOM 798 O O . LYS A 1 99 ? -12.905 1.185 19.847 1.00 96.88 99 LYS A O 1
ATOM 803 N N . VAL A 1 100 ? -12.362 1.281 17.665 1.00 96.50 100 VAL A N 1
ATOM 804 C CA . VAL A 1 100 ? -13.713 0.953 17.176 1.00 96.50 100 VAL A CA 1
ATOM 805 C C . VAL A 1 100 ? -14.095 -0.476 17.563 1.00 96.50 100 VAL A C 1
ATOM 807 O O . VAL A 1 100 ? -15.213 -0.703 18.020 1.00 96.50 100 VAL A O 1
ATOM 810 N N . GLN A 1 101 ? -13.172 -1.428 17.422 1.00 95.75 101 GLN A N 1
ATOM 811 C CA . GLN A 1 101 ? -13.399 -2.826 17.780 1.00 95.75 101 GLN A CA 1
ATOM 812 C C . GLN A 1 101 ? -13.628 -3.018 19.283 1.00 95.75 101 GLN A C 1
ATOM 814 O O . GLN A 1 101 ? -14.488 -3.806 19.668 1.00 95.75 101 GLN A O 1
ATOM 819 N N . GLU A 1 102 ? -12.885 -2.314 20.135 1.00 95.88 102 GLU A N 1
ATOM 820 C CA . GLU A 1 102 ? -13.070 -2.358 21.589 1.00 95.88 102 GLU A CA 1
ATOM 821 C C . GLU A 1 102 ? -14.397 -1.743 22.026 1.00 95.88 102 GLU A C 1
ATOM 823 O O . GLU A 1 102 ? -15.064 -2.299 22.890 1.00 95.88 102 GLU A O 1
ATOM 828 N N . SER A 1 103 ? -14.814 -0.647 21.387 1.00 93.31 103 SER A N 1
ATOM 829 C CA . SER A 1 103 ? -16.081 0.032 21.693 1.00 93.31 103 SER A CA 1
ATOM 830 C C . SER A 1 103 ? -17.324 -0.746 21.240 1.00 93.31 103 SER A C 1
ATOM 832 O O . SER A 1 103 ? -18.435 -0.411 21.641 1.00 93.31 103 SER A O 1
ATOM 834 N N . ALA A 1 104 ? -17.155 -1.733 20.355 1.00 85.56 104 ALA A N 1
ATOM 835 C CA . ALA A 1 104 ? -18.232 -2.575 19.834 1.00 85.56 104 ALA A CA 1
ATOM 836 C C . ALA A 1 104 ? -18.438 -3.878 20.632 1.00 85.56 104 ALA A C 1
ATOM 838 O O . ALA A 1 104 ? -19.344 -4.646 20.299 1.00 85.56 104 ALA A O 1
ATOM 839 N N . LYS A 1 105 ? -17.589 -4.143 21.634 1.00 72.06 105 LYS A N 1
ATOM 840 C CA . LYS A 1 105 ? -17.754 -5.241 22.598 1.00 72.06 105 LYS A CA 1
ATOM 841 C C . LYS A 1 105 ? -18.700 -4.837 23.721 1.00 72.06 105 LYS A C 1
ATOM 843 O O . LYS A 1 105 ? -19.456 -5.730 24.159 1.00 72.06 105 LYS A O 1
#

pLDDT: mean 93.81, std 4.31, range [72.06, 98.19]

Sequence (105 aa):
MFAPFKILANLVGRQNPESWREGDGPVPLKSGLYPFNKPHKDITFDSKPELGLWGVMPTLKNWDHMDLVGWDLTDTRIKPKMVLGLYEQLANYLSEVEKVQESAK

Mean predicted aligned error: 3.5 Å